Protein AF-A0A7Y0SDJ9-F1 (afdb_monomer)

Structure (mmCIF, N/CA/C/O backbone):
data_AF-A0A7Y0SDJ9-F1
#
_entry.id   AF-A0A7Y0SDJ9-F1
#
loop_
_atom_site.group_PDB
_atom_site.id
_atom_site.type_symbol
_atom_site.label_atom_id
_atom_site.label_alt_id
_atom_site.label_comp_id
_atom_site.label_asym_id
_atom_site.label_entity_id
_atom_site.label_seq_id
_atom_site.pdbx_PDB_ins_code
_atom_site.Cartn_x
_atom_site.Cartn_y
_atom_site.Cartn_z
_atom_site.occupancy
_atom_site.B_iso_or_equiv
_atom_site.auth_seq_id
_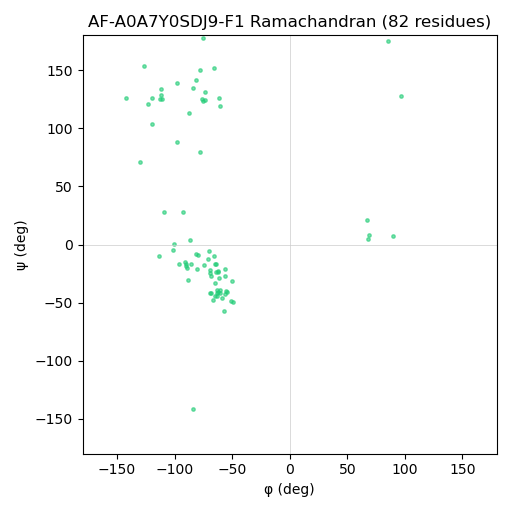atom_site.auth_comp_id
_atom_site.auth_asym_id
_atom_site.auth_atom_id
_atom_site.pdbx_PDB_model_num
ATOM 1 N N . MET A 1 1 ? -4.630 -1.161 14.345 1.00 86.88 1 MET A N 1
ATOM 2 C CA . MET A 1 1 ? -3.978 -1.125 13.019 1.00 86.88 1 MET A CA 1
ATOM 3 C C . MET A 1 1 ? -3.232 0.197 12.876 1.00 86.88 1 MET A C 1
ATOM 5 O O . MET A 1 1 ? -3.709 1.186 13.423 1.00 86.88 1 MET A O 1
ATOM 9 N N . ILE A 1 2 ? -2.068 0.209 12.223 1.00 93.75 2 ILE A N 1
ATOM 10 C CA . ILE A 1 2 ? -1.211 1.397 12.097 1.00 93.75 2 ILE A CA 1
ATOM 11 C C . ILE A 1 2 ? -1.218 1.861 10.640 1.00 93.75 2 ILE A C 1
ATOM 13 O O . ILE A 1 2 ? -0.916 1.070 9.748 1.00 93.75 2 ILE A O 1
ATOM 17 N N . GLY A 1 3 ? -1.563 3.128 10.422 1.00 95.50 3 GLY A N 1
ATOM 18 C CA . GLY A 1 3 ? -1.710 3.737 9.104 1.00 95.50 3 GLY A CA 1
ATOM 19 C C . GLY A 1 3 ? -3.161 3.764 8.615 1.00 95.50 3 GLY A C 1
ATOM 20 O O . GLY A 1 3 ? -3.839 2.740 8.553 1.00 95.50 3 GLY A O 1
ATOM 21 N N . ALA A 1 4 ? -3.623 4.946 8.216 1.00 96.56 4 ALA A N 1
ATOM 22 C CA . ALA A 1 4 ? -4.956 5.227 7.688 1.00 96.56 4 ALA A CA 1
ATOM 23 C C . ALA A 1 4 ? -4.929 5.549 6.181 1.00 96.56 4 ALA A C 1
ATOM 25 O O . ALA A 1 4 ? -5.778 6.282 5.676 1.00 96.56 4 ALA A O 1
ATOM 26 N N . GLY A 1 5 ? -3.946 5.010 5.451 1.00 95.88 5 GLY A N 1
ATOM 27 C CA . GLY A 1 5 ? -3.946 4.976 3.984 1.00 95.88 5 GLY A CA 1
ATOM 28 C C . GLY A 1 5 ? -4.900 3.915 3.418 1.00 95.88 5 GLY A C 1
ATOM 29 O O . GLY A 1 5 ? -5.501 3.142 4.165 1.00 95.88 5 GLY A O 1
ATOM 30 N N . ILE A 1 6 ? -5.005 3.836 2.088 1.00 95.44 6 ILE A N 1
ATOM 31 C CA . ILE A 1 6 ? -5.947 2.949 1.378 1.00 95.44 6 ILE A CA 1
ATOM 32 C C . ILE A 1 6 ? -5.806 1.475 1.783 1.00 95.44 6 ILE A C 1
ATOM 34 O O . ILE A 1 6 ? -6.807 0.792 1.985 1.00 95.44 6 ILE A O 1
ATOM 38 N N . ILE A 1 7 ? -4.573 0.998 1.977 1.00 95.75 7 ILE A N 1
ATOM 39 C CA . ILE A 1 7 ? -4.299 -0.374 2.420 1.00 95.75 7 ILE A CA 1
ATOM 40 C C . ILE A 1 7 ? -4.789 -0.592 3.850 1.00 95.75 7 ILE A C 1
ATOM 42 O O . ILE A 1 7 ? -5.504 -1.557 4.110 1.00 95.75 7 ILE A O 1
ATOM 46 N N . GLY A 1 8 ? -4.452 0.329 4.757 1.00 96.50 8 GLY A N 1
ATOM 47 C CA . GLY A 1 8 ? -4.887 0.261 6.144 1.00 96.50 8 GLY A CA 1
ATOM 48 C C . GLY A 1 8 ? -6.410 0.220 6.231 1.00 96.50 8 GLY A C 1
ATOM 49 O O . GLY A 1 8 ? -6.980 -0.762 6.692 1.00 96.50 8 GLY A O 1
ATOM 50 N N . LEU A 1 9 ? -7.093 1.216 5.668 1.00 97.00 9 LEU A N 1
ATOM 51 C CA . LEU A 1 9 ? -8.559 1.279 5.669 1.00 97.00 9 LEU A CA 1
ATOM 52 C C . LEU A 1 9 ? -9.214 0.016 5.088 1.00 97.00 9 LEU A C 1
ATOM 54 O O . LEU A 1 9 ? -10.171 -0.492 5.672 1.00 97.00 9 LEU A O 1
ATOM 58 N N . SER A 1 10 ? -8.669 -0.536 3.999 1.00 97.25 10 SER A N 1
ATOM 59 C CA . SER A 1 10 ? -9.179 -1.770 3.382 1.00 97.25 10 SER A CA 1
ATOM 60 C C . SER A 1 10 ? -9.070 -2.978 4.317 1.00 97.25 10 SER A C 1
ATOM 62 O O . SER A 1 10 ? -10.026 -3.742 4.466 1.00 97.25 10 SER A O 1
ATOM 64 N N . ILE A 1 11 ? -7.930 -3.134 4.998 1.00 97.75 11 ILE A N 1
ATOM 65 C CA . ILE A 1 11 ? -7.734 -4.186 6.006 1.00 97.75 11 ILE A CA 1
ATOM 66 C C . ILE A 1 11 ? -8.701 -3.982 7.178 1.00 97.75 11 ILE A C 1
ATOM 68 O O . ILE A 1 11 ? -9.299 -4.939 7.666 1.00 97.75 11 ILE A O 1
ATOM 72 N N . GLY A 1 12 ? -8.885 -2.737 7.618 1.00 97.75 12 GLY A N 1
ATOM 73 C CA . GLY A 1 12 ? -9.731 -2.411 8.766 1.00 97.75 12 GLY A CA 1
ATOM 74 C C . GLY A 1 12 ? -11.189 -2.730 8.501 1.00 97.75 12 GLY A C 1
ATOM 75 O O . GLY A 1 12 ? -11.833 -3.373 9.325 1.00 97.75 12 GLY A O 1
ATOM 76 N N . LEU A 1 13 ? -11.669 -2.371 7.312 1.00 97.94 13 LEU A N 1
ATOM 77 C CA . LEU A 1 13 ? -12.994 -2.741 6.837 1.00 97.94 13 LEU A CA 1
ATOM 78 C C . LEU A 1 13 ? -13.165 -4.263 6.801 1.00 97.94 13 LEU A C 1
ATOM 80 O O . LEU A 1 13 ? -14.167 -4.779 7.293 1.00 97.94 13 LEU A O 1
ATOM 84 N N . LYS A 1 14 ? -12.182 -4.995 6.261 1.00 98.38 14 LYS A N 1
ATOM 85 C CA . LYS A 1 14 ? -12.258 -6.458 6.177 1.00 98.38 14 LYS A CA 1
ATOM 86 C C . LYS A 1 14 ? -12.333 -7.115 7.558 1.00 98.38 14 LYS A C 1
ATOM 88 O O . LYS A 1 14 ? -13.112 -8.047 7.740 1.00 98.38 14 LYS A O 1
ATOM 93 N N . LEU A 1 15 ? -11.568 -6.613 8.523 1.00 98.19 15 LEU A N 1
ATOM 94 C CA . LEU A 1 15 ? -11.602 -7.082 9.909 1.00 98.19 15 LEU A CA 1
ATOM 95 C C . LEU A 1 15 ? -12.928 -6.728 10.600 1.00 98.19 15 LEU A C 1
ATOM 97 O O . LEU A 1 15 ? -13.508 -7.578 11.272 1.00 98.19 15 LEU A O 1
ATOM 101 N N . GLN A 1 16 ? -13.464 -5.523 10.387 1.00 97.88 16 GLN A N 1
ATOM 102 C CA . GLN A 1 16 ? -14.790 -5.161 10.904 1.00 97.88 16 GLN A CA 1
ATOM 103 C C . GLN A 1 16 ? -15.892 -6.066 10.344 1.00 97.88 16 GLN A C 1
ATOM 105 O O . GLN A 1 16 ? -16.751 -6.521 11.095 1.00 97.88 16 GLN A O 1
ATOM 110 N N . GLN A 1 17 ? -15.844 -6.395 9.050 1.00 98.38 17 GLN A N 1
ATOM 111 C CA . GLN A 1 17 ? -16.780 -7.339 8.424 1.00 98.38 17 GLN A CA 1
ATOM 112 C C . GLN A 1 17 ? -16.691 -8.757 9.008 1.00 98.38 17 GLN A C 1
ATOM 114 O O . GLN A 1 17 ? -17.654 -9.513 8.926 1.00 98.38 17 GLN A O 1
ATOM 119 N N . GLN A 1 18 ? -15.552 -9.123 9.596 1.00 98.44 18 GLN A N 1
ATOM 120 C CA . GLN A 1 18 ? -15.362 -10.392 10.302 1.00 98.44 18 GLN A CA 1
ATOM 121 C C . GLN A 1 18 ? -15.791 -10.329 11.779 1.00 98.44 18 GLN A C 1
ATOM 123 O O . GLN A 1 18 ? -15.633 -11.310 12.499 1.00 98.44 18 GLN A O 1
ATOM 128 N N . GLY A 1 19 ? -16.344 -9.200 12.235 1.00 98.56 19 GLY A N 1
ATOM 129 C CA . GLY A 1 19 ? -16.841 -9.019 13.601 1.00 98.56 19 GLY A CA 1
ATOM 130 C C . GLY A 1 19 ? -15.800 -8.502 14.594 1.00 98.56 19 GLY A C 1
ATOM 131 O O . GLY A 1 19 ? -16.085 -8.429 15.787 1.00 98.56 19 GLY A O 1
ATOM 132 N N . TYR A 1 20 ? -14.604 -8.121 14.137 1.00 98.44 20 TYR A N 1
ATOM 133 C CA . TYR A 1 20 ? -13.589 -7.550 15.018 1.00 98.44 20 TYR A CA 1
ATOM 134 C C . TYR A 1 20 ? -13.837 -6.063 15.273 1.00 98.44 20 TYR A C 1
ATOM 136 O O . TYR A 1 20 ? -14.151 -5.292 14.364 1.00 98.44 20 TYR A O 1
ATOM 144 N N . GLN A 1 21 ? -13.598 -5.628 16.510 1.00 98.19 21 GLN A N 1
ATOM 145 C CA . GLN A 1 21 ? -13.472 -4.208 16.811 1.00 98.19 21 GLN A CA 1
ATOM 146 C C . GLN A 1 21 ? -12.107 -3.715 16.320 1.00 98.19 21 GLN A C 1
ATOM 148 O O . GLN A 1 21 ? -11.064 -4.242 16.706 1.00 98.19 21 GLN A O 1
ATOM 153 N N . VAL A 1 22 ? -12.107 -2.699 15.459 1.00 97.94 22 VAL A N 1
ATOM 154 C CA . VAL A 1 22 ? -10.888 -2.177 14.834 1.00 97.94 22 VAL A CA 1
ATOM 155 C C . VAL A 1 22 ? -10.697 -0.717 15.211 1.00 97.94 22 VAL A C 1
ATOM 157 O O . VAL A 1 22 ? -11.559 0.114 14.942 1.00 97.94 22 VAL A O 1
ATOM 160 N N . THR A 1 23 ? -9.519 -0.407 15.749 1.00 97.56 23 THR A N 1
ATOM 161 C CA . THR A 1 23 ? -9.033 0.965 15.939 1.00 97.56 23 THR A CA 1
ATOM 162 C C . THR A 1 23 ? -7.851 1.214 15.007 1.00 97.56 23 THR A C 1
ATOM 164 O O . THR A 1 23 ? -6.935 0.384 14.903 1.00 97.56 23 THR A O 1
ATOM 167 N N . ILE A 1 24 ? -7.870 2.354 14.319 1.00 96.81 24 ILE A N 1
ATOM 168 C CA . ILE A 1 24 ? -6.825 2.777 13.383 1.00 96.81 2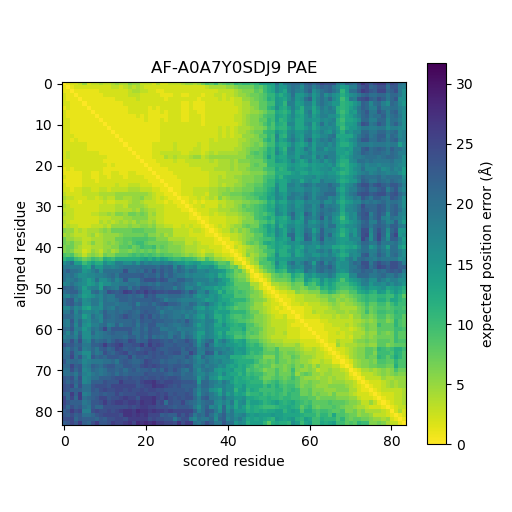4 ILE A CA 1
ATOM 169 C C . ILE A 1 24 ? -6.110 3.988 13.973 1.00 96.81 24 ILE A C 1
ATOM 171 O O . ILE A 1 24 ? -6.755 4.962 14.352 1.00 96.81 24 ILE A O 1
ATOM 175 N N . PHE A 1 25 ? -4.783 3.918 14.031 1.00 97.25 25 PHE A N 1
ATOM 176 C CA . PHE A 1 25 ? -3.929 5.019 14.460 1.00 97.25 25 PHE A CA 1
ATOM 177 C C . PHE A 1 25 ? -3.115 5.513 13.269 1.00 97.25 25 PHE A C 1
ATOM 179 O O . PHE A 1 25 ? -2.418 4.725 12.628 1.00 97.25 25 PHE A O 1
ATOM 186 N N . ASP A 1 26 ? -3.193 6.810 12.983 1.00 96.50 26 ASP A N 1
ATOM 187 C CA . ASP A 1 26 ? -2.371 7.465 11.968 1.00 96.50 26 ASP A CA 1
ATOM 188 C C . ASP A 1 26 ? -1.975 8.868 12.451 1.00 96.50 26 ASP A C 1
ATOM 190 O O . ASP A 1 26 ? -2.863 9.640 12.820 1.00 96.50 26 ASP A O 1
ATOM 194 N N . PRO A 1 27 ? -0.674 9.211 12.471 1.00 95.56 27 PRO A N 1
ATOM 195 C CA . PRO A 1 27 ? -0.207 10.510 12.958 1.00 95.56 27 PRO A CA 1
ATOM 196 C C . PRO A 1 27 ? -0.593 11.680 12.042 1.00 95.56 27 PRO A C 1
ATOM 198 O O . PRO A 1 27 ? -0.682 12.812 12.507 1.00 95.56 27 PRO A O 1
ATOM 201 N N . ASN A 1 28 ? -0.826 11.422 10.754 1.00 94.12 28 ASN A N 1
ATOM 202 C CA . ASN A 1 28 ? -1.131 12.438 9.748 1.00 94.12 28 ASN A CA 1
ATOM 203 C C . ASN A 1 28 ? -2.632 12.504 9.422 1.00 94.12 28 ASN A C 1
ATOM 205 O O . ASN A 1 28 ? -3.062 13.374 8.666 1.00 94.12 28 ASN A O 1
ATOM 209 N N . GLY A 1 29 ? -3.440 11.603 9.981 1.00 92.81 29 GLY A N 1
ATOM 210 C CA . GLY A 1 29 ? -4.875 11.508 9.730 1.00 92.81 29 GLY A CA 1
ATOM 211 C C . GLY A 1 29 ? -5.236 10.687 8.488 1.00 92.81 29 GLY A C 1
ATOM 212 O O . GLY A 1 29 ? -4.387 10.216 7.731 1.00 92.81 29 GLY A O 1
ATOM 213 N N . VAL A 1 30 ? -6.541 10.491 8.287 1.00 94.75 30 VAL A N 1
ATOM 214 C CA . VAL A 1 30 ? -7.079 9.571 7.275 1.00 94.75 30 VAL A CA 1
ATOM 215 C C . VAL A 1 30 ? -6.667 9.983 5.864 1.00 94.75 30 VAL A C 1
ATOM 217 O O . VAL A 1 30 ? -6.902 11.109 5.435 1.00 94.75 30 VAL A O 1
ATOM 220 N N . GLY A 1 31 ? -6.060 9.049 5.132 1.00 92.25 31 GLY A N 1
ATOM 221 C CA . GLY A 1 31 ? -5.706 9.211 3.726 1.00 92.25 31 GLY A CA 1
ATOM 222 C C . GLY A 1 31 ? -4.608 10.234 3.439 1.00 92.25 31 GLY A C 1
ATOM 223 O O . GLY A 1 31 ? -4.330 10.452 2.268 1.00 92.25 31 GLY A O 1
ATOM 224 N N . ASN A 1 32 ? -3.967 10.839 4.446 1.00 93.62 32 ASN A N 1
ATOM 225 C CA . ASN A 1 32 ? -3.052 11.969 4.240 1.00 93.62 32 ASN A CA 1
ATOM 226 C C . ASN A 1 32 ? -1.619 11.595 3.802 1.00 93.62 32 ASN A C 1
ATOM 228 O O . ASN A 1 32 ? -0.852 12.490 3.457 1.00 93.62 32 ASN A O 1
ATOM 232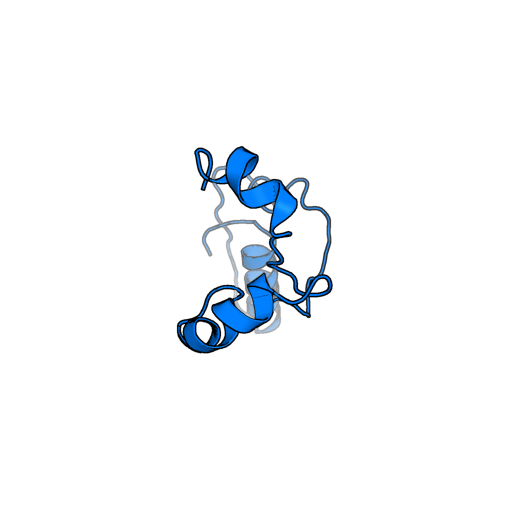 N N . GLY A 1 33 ? -1.257 10.307 3.801 1.00 90.62 33 GLY A N 1
ATOM 233 C CA . GLY A 1 33 ? 0.037 9.807 3.306 1.00 90.62 33 GLY A CA 1
ATOM 234 C C . GLY A 1 33 ? 0.066 9.589 1.787 1.00 90.62 33 GLY A C 1
ATOM 235 O O . GLY A 1 33 ? -0.567 10.323 1.037 1.00 90.62 33 GLY A O 1
ATOM 236 N N . CYS A 1 34 ? 0.732 8.525 1.315 1.00 89.75 34 CYS A N 1
ATOM 237 C CA . CYS A 1 34 ? 0.827 8.175 -0.118 1.00 89.75 34 CYS A CA 1
ATOM 238 C C . CYS A 1 34 ? -0.530 8.010 -0.824 1.00 89.75 34 CYS A C 1
ATOM 240 O O . CYS A 1 34 ? -0.615 8.062 -2.046 1.00 89.75 34 CYS A O 1
ATOM 242 N N . SER A 1 35 ? -1.599 7.772 -0.064 1.00 92.06 35 SER A N 1
ATOM 243 C CA . SER A 1 35 ? -2.954 7.689 -0.608 1.00 92.06 35 SER A CA 1
ATOM 244 C C . SER A 1 35 ? -3.531 9.058 -0.986 1.00 92.06 35 SER A C 1
ATOM 246 O O . SER A 1 35 ? -4.472 9.104 -1.777 1.00 92.06 35 SER A O 1
ATOM 248 N N . LYS A 1 36 ? -2.976 10.169 -0.490 1.00 92.00 36 LYS A N 1
ATOM 249 C CA . LYS A 1 36 ? -3.399 11.525 -0.848 1.00 92.00 36 LYS A CA 1
ATOM 250 C C . LYS A 1 36 ? -2.880 11.887 -2.234 1.00 92.00 36 LYS A C 1
ATOM 252 O O . LYS A 1 36 ? -1.680 11.836 -2.473 1.00 92.00 36 LYS A O 1
ATOM 257 N N . GLY A 1 37 ? -3.775 12.287 -3.135 1.00 86.44 37 GLY A N 1
ATOM 258 C CA . GLY A 1 37 ? -3.384 12.761 -4.469 1.00 86.44 37 GLY A CA 1
ATOM 259 C C . GLY A 1 37 ? -2.776 11.685 -5.373 1.00 86.44 37 GLY A C 1
ATOM 260 O O . GLY A 1 37 ? -2.067 12.015 -6.318 1.00 86.44 37 GLY A O 1
ATOM 261 N N . ASN A 1 38 ? -3.034 10.403 -5.095 1.00 88.94 38 ASN A N 1
ATOM 262 C CA . ASN A 1 38 ? -2.675 9.331 -6.018 1.00 88.94 38 ASN A CA 1
ATOM 263 C C . ASN A 1 38 ? -3.495 9.450 -7.323 1.00 88.94 38 ASN A C 1
ATOM 265 O O . ASN A 1 38 ? -4.624 9.937 -7.304 1.00 88.94 38 ASN A O 1
ATOM 269 N N . ALA A 1 39 ? -2.947 8.981 -8.447 1.00 88.88 39 ALA A N 1
ATOM 270 C CA . ALA A 1 39 ? -3.585 9.093 -9.764 1.00 88.88 39 ALA A CA 1
ATOM 271 C C . ALA A 1 39 ? -4.834 8.203 -9.946 1.00 88.88 39 ALA A C 1
ATOM 273 O O . ALA A 1 39 ? -5.469 8.249 -10.995 1.00 88.88 39 ALA A O 1
ATOM 274 N N . GLY A 1 40 ? -5.160 7.347 -8.971 1.00 86.75 40 GLY A N 1
ATOM 275 C CA . GLY A 1 40 ? -6.262 6.387 -9.066 1.00 86.75 40 GLY A CA 1
ATOM 276 C C . GLY A 1 40 ? -6.026 5.259 -10.074 1.00 86.75 40 GLY A C 1
ATOM 277 O O . GLY A 1 40 ? -6.940 4.489 -10.351 1.00 86.75 40 GLY A O 1
ATOM 278 N N . HIS A 1 41 ? -4.819 5.153 -10.637 1.00 87.50 41 HIS A N 1
ATOM 279 C CA . H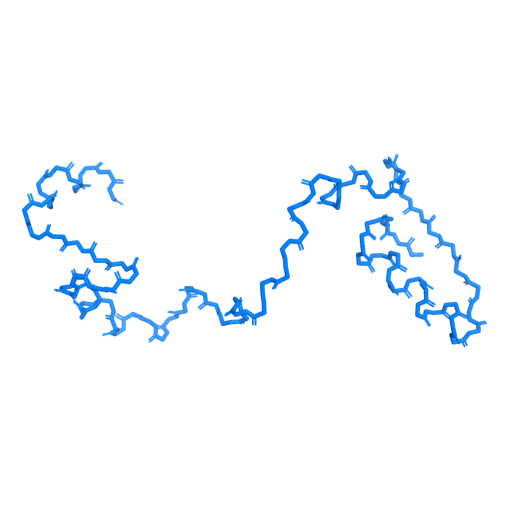IS A 1 41 ? -4.496 4.144 -11.636 1.00 87.50 41 HIS A CA 1
ATOM 280 C C . HIS A 1 41 ? -4.366 2.758 -10.993 1.00 8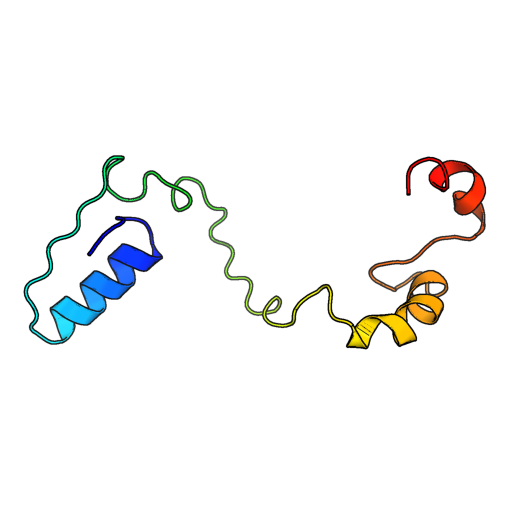7.50 41 HIS A C 1
ATOM 282 O O . HIS A 1 41 ? -3.561 2.555 -10.082 1.00 87.50 41 HIS A O 1
ATOM 288 N N . ILE A 1 42 ? -5.140 1.794 -11.492 1.00 84.38 42 ILE A N 1
ATOM 289 C CA . ILE A 1 42 ? -5.065 0.389 -11.083 1.00 84.38 42 ILE A CA 1
ATOM 290 C C . ILE A 1 42 ? -4.212 -0.354 -12.115 1.00 84.38 42 ILE A C 1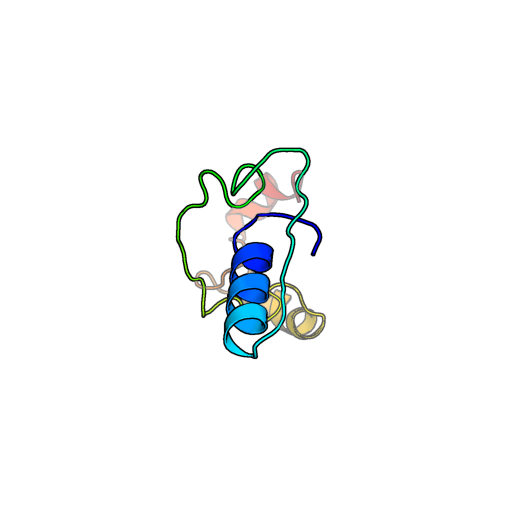
ATOM 292 O O . ILE A 1 42 ? -4.722 -0.891 -13.096 1.00 84.38 42 ILE A O 1
ATOM 296 N N . ALA A 1 43 ? -2.899 -0.369 -11.895 1.00 80.31 43 ALA A N 1
ATOM 297 C CA . ALA A 1 43 ? -1.939 -0.991 -12.802 1.00 80.31 43 ALA A CA 1
ATOM 298 C C . ALA A 1 43 ? -1.909 -2.522 -12.640 1.00 80.31 43 ALA A C 1
ATOM 300 O O . ALA A 1 43 ? -1.032 -3.084 -11.982 1.00 80.31 43 ALA A O 1
ATOM 301 N N . THR A 1 44 ? -2.881 -3.212 -13.240 1.00 74.44 44 THR A N 1
ATOM 302 C CA . THR A 1 44 ? -2.969 -4.688 -13.197 1.00 74.44 44 THR A CA 1
ATOM 303 C C . THR A 1 44 ? -1.890 -5.403 -14.021 1.00 74.44 44 THR A C 1
ATOM 305 O O . THR A 1 44 ? -1.686 -6.599 -13.852 1.00 74.44 44 THR A O 1
ATOM 308 N N . GLU A 1 45 ? -1.164 -4.687 -14.880 1.00 67.44 45 GLU A N 1
ATOM 309 C CA . GLU A 1 45 ? -0.121 -5.234 -15.761 1.00 67.44 45 GLU A CA 1
ATOM 310 C C . GLU A 1 45 ? 1.303 -5.223 -15.170 1.00 67.44 45 GLU A C 1
ATOM 312 O O . GLU A 1 45 ? 2.181 -5.924 -15.669 1.00 67.44 45 GLU A O 1
ATOM 317 N N . GLN A 1 46 ? 1.556 -4.478 -14.089 1.00 59.41 46 GLN A N 1
ATOM 318 C CA . GLN A 1 46 ? 2.905 -4.285 -13.523 1.00 59.41 46 GLN A CA 1
ATOM 319 C C . GLN A 1 46 ? 3.267 -5.300 -12.420 1.00 59.41 46 GLN A C 1
ATOM 321 O O . GLN A 1 46 ? 4.048 -5.001 -11.519 1.00 59.41 46 GLN A O 1
ATOM 326 N N . ILE A 1 47 ? 2.687 -6.504 -12.460 1.00 57.91 47 ILE A N 1
ATOM 327 C CA . ILE A 1 47 ? 2.880 -7.537 -11.420 1.00 57.91 47 ILE A CA 1
ATOM 328 C C . ILE A 1 47 ? 4.201 -8.301 -11.614 1.00 57.91 47 ILE A C 1
ATOM 330 O O . ILE A 1 47 ? 4.740 -8.882 -10.673 1.00 57.91 47 ILE A O 1
ATOM 334 N N . PHE A 1 48 ? 4.754 -8.290 -12.828 1.00 60.50 48 PHE A N 1
ATOM 335 C CA . PHE A 1 48 ? 6.074 -8.853 -13.081 1.00 60.50 48 PHE A CA 1
ATOM 336 C C . PHE A 1 48 ? 7.150 -7.819 -12.752 1.00 60.50 48 PHE A C 1
ATOM 338 O O . PHE A 1 48 ? 7.017 -6.661 -13.160 1.00 60.50 48 PHE A O 1
ATOM 345 N N . PRO A 1 49 ? 8.227 -8.201 -12.041 1.00 57.97 49 PRO A N 1
ATOM 346 C CA . PRO A 1 49 ? 9.299 -7.265 -11.770 1.00 57.97 49 PRO A CA 1
ATOM 347 C C . PRO A 1 49 ? 9.886 -6.808 -13.107 1.00 57.97 49 PRO A C 1
ATOM 349 O O . PRO A 1 49 ? 10.383 -7.613 -13.894 1.00 57.97 49 PRO A O 1
ATOM 352 N N . LEU A 1 50 ? 9.816 -5.501 -13.365 1.00 62.41 50 LEU A N 1
ATOM 353 C CA . LEU A 1 50 ? 10.340 -4.900 -14.595 1.00 62.41 50 LEU A CA 1
ATOM 354 C C . LEU A 1 50 ? 11.860 -5.087 -14.721 1.00 62.41 50 LEU A C 1
ATOM 356 O O . LEU A 1 50 ? 12.392 -5.079 -15.823 1.00 62.41 50 LEU A O 1
ATOM 360 N N . ALA A 1 51 ? 12.549 -5.295 -13.596 1.00 67.69 51 ALA A N 1
ATOM 361 C CA . ALA A 1 51 ? 13.957 -5.648 -13.529 1.00 67.69 51 ALA A CA 1
ATOM 362 C C . ALA A 1 51 ? 14.106 -7.003 -12.820 1.00 67.69 51 ALA A C 1
ATOM 364 O O . ALA A 1 51 ? 13.999 -7.100 -11.599 1.00 67.69 51 ALA A O 1
ATOM 365 N N . THR A 1 52 ? 14.352 -8.061 -13.593 1.00 76.75 52 THR A N 1
ATOM 366 C CA . THR A 1 52 ? 14.711 -9.391 -13.084 1.00 76.75 52 THR A CA 1
ATOM 367 C C . THR A 1 52 ? 16.003 -9.870 -13.736 1.00 76.75 52 THR A C 1
ATOM 369 O O . THR A 1 52 ? 16.270 -9.520 -14.887 1.00 76.75 52 THR A O 1
ATOM 372 N N . PRO A 1 53 ? 16.782 -10.745 -13.073 1.00 76.94 53 PRO A N 1
ATOM 373 C CA . PRO A 1 53 ? 17.939 -11.387 -13.699 1.00 76.94 53 PRO A CA 1
ATOM 374 C C . PRO A 1 53 ? 17.589 -12.154 -14.985 1.00 76.94 53 PRO A C 1
ATOM 376 O O . PRO A 1 53 ? 18.418 -12.264 -15.883 1.00 76.94 53 PRO A O 1
ATOM 379 N N . ALA A 1 54 ? 16.346 -12.632 -15.112 1.00 78.81 54 ALA A N 1
ATOM 380 C CA . ALA A 1 54 ? 15.844 -13.317 -16.303 1.00 78.81 54 ALA A CA 1
ATOM 381 C C . ALA A 1 54 ? 15.788 -12.422 -17.561 1.00 78.81 54 ALA A C 1
ATOM 383 O O . ALA A 1 54 ? 15.708 -12.944 -18.675 1.00 78.81 54 ALA A O 1
ATOM 384 N N . LEU A 1 55 ? 15.858 -11.095 -17.401 1.00 77.31 55 LEU A N 1
ATOM 385 C CA . LEU A 1 55 ? 15.936 -10.134 -18.506 1.00 77.31 55 LEU A CA 1
ATOM 386 C C . LEU A 1 55 ? 17.371 -9.900 -19.003 1.00 77.31 55 LEU A C 1
ATOM 388 O O . LEU A 1 55 ? 17.538 -9.432 -20.127 1.00 77.31 55 LEU A O 1
ATOM 392 N N . LEU A 1 56 ? 18.409 -10.266 -18.235 1.00 83.81 56 LEU A N 1
ATOM 393 C CA . LEU A 1 56 ? 19.811 -10.066 -18.638 1.00 83.81 56 LEU A CA 1
ATOM 394 C C . LEU A 1 56 ? 20.159 -10.714 -19.992 1.00 83.81 56 LEU A C 1
ATOM 396 O O . LEU A 1 56 ? 20.791 -10.048 -20.811 1.00 83.81 56 LEU A O 1
ATOM 400 N N . PRO A 1 57 ? 19.719 -11.951 -20.302 1.00 85.94 57 PRO A N 1
ATOM 401 C CA . PRO A 1 57 ? 19.967 -12.551 -21.614 1.00 85.94 57 PRO A CA 1
ATOM 402 C C . PRO A 1 57 ? 19.187 -11.871 -22.749 1.00 85.94 57 PRO A C 1
ATOM 404 O O . PRO A 1 57 ? 19.554 -12.002 -23.914 1.00 85.94 57 PRO A O 1
ATOM 407 N N . GLN A 1 58 ? 18.096 -11.167 -22.427 1.00 80.44 58 GLN A N 1
ATOM 408 C CA . GLN A 1 58 ? 17.227 -10.502 -23.401 1.00 80.44 58 GLN A CA 1
ATOM 409 C C . GLN A 1 58 ? 17.680 -9.064 -23.694 1.00 80.44 58 GLN A C 1
ATOM 411 O O . GLN A 1 58 ? 17.376 -8.549 -24.769 1.00 80.44 58 GLN A O 1
ATOM 416 N N . LEU A 1 59 ? 18.468 -8.449 -22.801 1.00 83.44 59 LEU A N 1
ATOM 417 C CA . LEU A 1 59 ? 18.985 -7.083 -22.938 1.00 83.44 59 LEU A CA 1
ATOM 418 C C . LEU A 1 59 ? 19.682 -6.803 -24.279 1.00 83.44 59 LEU A C 1
ATOM 420 O O . LEU A 1 59 ? 19.324 -5.810 -24.908 1.00 83.44 59 LEU A O 1
ATOM 424 N N . PRO A 1 60 ? 20.613 -7.640 -24.786 1.00 83.19 60 PRO A N 1
ATOM 425 C CA . PRO A 1 60 ? 21.270 -7.355 -26.063 1.00 83.19 60 PRO A CA 1
ATOM 426 C C . PRO A 1 60 ? 20.278 -7.277 -27.227 1.00 83.19 60 PRO A C 1
ATOM 428 O O . PRO A 1 60 ? 20.388 -6.409 -28.087 1.00 83.19 60 PRO A O 1
ATOM 431 N N . LYS A 1 61 ? 19.267 -8.155 -27.233 1.00 82.75 61 LYS A N 1
ATOM 432 C CA . LYS A 1 61 ? 18.204 -8.150 -28.244 1.00 82.75 61 LYS A CA 1
ATOM 433 C C . LYS A 1 61 ? 17.302 -6.925 -28.093 1.00 82.75 61 LYS A C 1
ATOM 435 O O . LYS A 1 61 ? 16.940 -6.311 -29.088 1.00 82.75 61 LYS A O 1
ATOM 440 N N . MET A 1 62 ? 16.967 -6.569 -26.856 1.00 81.06 62 MET A N 1
ATOM 441 C CA . MET A 1 62 ? 16.140 -5.411 -26.522 1.00 81.06 62 MET A CA 1
ATOM 442 C C . MET A 1 62 ? 16.797 -4.088 -26.928 1.00 81.06 62 MET A C 1
ATOM 444 O O . MET A 1 62 ? 16.108 -3.223 -27.454 1.00 81.06 62 MET A O 1
ATOM 448 N N . LEU A 1 63 ? 18.113 -3.952 -26.755 1.00 81.44 63 LEU A N 1
ATOM 449 C CA . LEU A 1 63 ? 18.856 -2.749 -27.141 1.00 81.44 63 LEU A CA 1
ATOM 450 C C . LEU A 1 63 ? 18.847 -2.509 -28.655 1.00 81.44 63 LEU A C 1
ATOM 452 O O . LEU A 1 63 ? 18.831 -1.359 -29.086 1.00 81.44 63 LEU A O 1
ATOM 456 N N . LEU A 1 64 ? 18.832 -3.583 -29.448 1.00 80.44 64 LEU A N 1
ATOM 457 C CA . LEU A 1 64 ? 18.877 -3.535 -30.913 1.00 80.44 64 LEU A CA 1
ATOM 458 C C . LEU A 1 64 ? 17.495 -3.469 -31.571 1.00 80.44 64 LEU A C 1
ATOM 460 O O . LEU A 1 64 ? 17.401 -3.134 -32.752 1.00 80.44 64 LEU A O 1
ATOM 464 N N . ASP A 1 65 ? 16.433 -3.805 -30.838 1.00 80.38 65 ASP A N 1
ATOM 465 C CA . ASP A 1 65 ? 15.062 -3.750 -31.334 1.00 80.38 65 ASP A CA 1
ATOM 466 C C . ASP A 1 65 ? 14.471 -2.346 -31.103 1.00 80.38 65 ASP A C 1
ATOM 468 O O . ASP A 1 65 ? 14.220 -1.976 -29.958 1.00 80.38 65 ASP A O 1
ATOM 472 N N . PRO A 1 66 ? 14.177 -1.554 -32.150 1.00 73.38 66 PRO A N 1
ATOM 473 C CA . PRO A 1 66 ? 13.620 -0.208 -31.999 1.00 73.38 66 PRO A CA 1
ATOM 474 C C . PRO A 1 66 ? 12.205 -0.176 -31.393 1.00 73.38 66 PRO A C 1
ATOM 476 O O . PRO A 1 66 ? 11.711 0.905 -31.076 1.00 73.38 66 PRO A O 1
ATOM 479 N N . LYS A 1 67 ? 11.534 -1.327 -31.244 1.00 76.81 67 LYS A N 1
ATOM 480 C CA . LYS A 1 67 ? 10.218 -1.453 -30.591 1.00 76.81 67 LYS A CA 1
ATOM 481 C C . LYS A 1 67 ? 10.303 -1.968 -29.152 1.00 76.81 67 LYS A C 1
ATOM 483 O O . LYS A 1 67 ? 9.269 -2.149 -28.511 1.00 76.81 67 LYS A O 1
ATOM 488 N N . SER A 1 68 ? 11.506 -2.226 -28.647 1.00 77.56 68 SER A N 1
ATOM 489 C CA . SER A 1 68 ? 11.716 -2.686 -27.276 1.00 77.56 68 SER A CA 1
ATOM 490 C C . SER A 1 68 ? 11.608 -1.534 -26.264 1.00 77.56 68 SER A C 1
ATOM 492 O O . SER A 1 68 ? 11.959 -0.395 -26.583 1.00 77.56 68 SER A O 1
ATOM 494 N N . PRO A 1 69 ? 11.178 -1.822 -25.017 1.00 69.00 69 PRO A N 1
ATOM 495 C CA . PRO A 1 69 ? 11.080 -0.826 -23.947 1.00 69.00 69 PRO A CA 1
ATOM 496 C C . PRO A 1 69 ? 12.437 -0.239 -23.524 1.00 69.00 69 PRO A C 1
ATOM 498 O O . PRO A 1 69 ? 12.470 0.808 -22.886 1.00 69.00 69 PRO A O 1
ATOM 501 N N . VAL A 1 70 ? 13.550 -0.891 -23.880 1.00 73.62 70 VAL A N 1
ATOM 502 C CA . VAL A 1 70 ? 14.921 -0.400 -23.669 1.00 73.62 70 VAL A CA 1
ATOM 503 C C . VAL A 1 70 ? 15.671 -0.529 -24.991 1.00 73.62 70 VAL A C 1
ATOM 505 O O . VAL A 1 70 ? 16.488 -1.428 -25.162 1.00 73.62 70 VAL A O 1
ATOM 508 N N . SER A 1 71 ? 15.320 0.316 -25.959 1.00 76.69 71 SER A N 1
ATOM 509 C CA . SER A 1 71 ? 15.999 0.385 -27.255 1.00 76.69 71 SER A CA 1
ATOM 510 C C . SER A 1 71 ? 17.017 1.523 -27.265 1.00 76.69 71 SER A C 1
ATOM 512 O O . SER A 1 71 ? 16.754 2.607 -26.740 1.00 76.69 71 SER A O 1
ATOM 514 N N . ILE A 1 72 ? 18.188 1.285 -27.854 1.00 75.25 72 ILE A N 1
ATOM 515 C CA . ILE A 1 72 ? 19.186 2.328 -28.100 1.00 75.25 72 ILE A CA 1
ATOM 516 C C . ILE A 1 72 ? 19.479 2.334 -29.591 1.00 75.25 72 ILE A C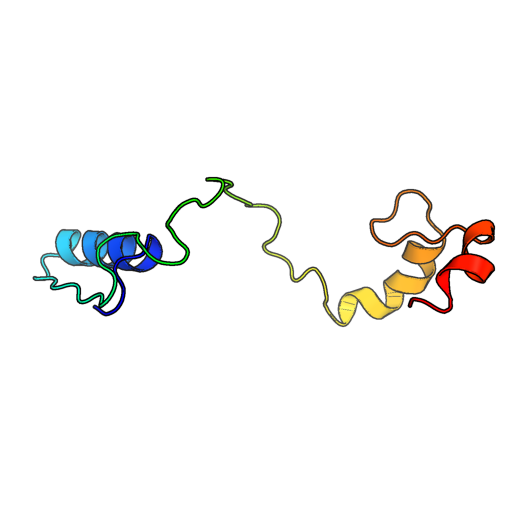 1
ATOM 518 O O . ILE A 1 72 ? 19.937 1.346 -30.165 1.00 75.25 72 ILE A O 1
ATOM 522 N N . ARG A 1 73 ? 19.244 3.474 -30.239 1.00 74.88 73 ARG A N 1
ATOM 523 C CA . ARG A 1 73 ? 19.678 3.649 -31.623 1.00 74.88 73 ARG A CA 1
ATOM 524 C C . ARG A 1 73 ? 21.188 3.823 -31.621 1.00 74.88 73 ARG A C 1
ATOM 526 O O . ARG A 1 73 ? 21.715 4.672 -30.910 1.00 74.88 73 ARG A O 1
ATOM 533 N N . TRP A 1 74 ? 21.880 3.078 -32.476 1.00 76.69 74 TRP A N 1
ATOM 534 C CA . TRP A 1 74 ? 23.336 3.170 -32.640 1.00 76.69 74 TRP A CA 1
ATOM 535 C C . TRP A 1 74 ? 23.848 4.602 -32.852 1.00 76.69 74 TRP A C 1
ATOM 537 O O . TRP A 1 74 ? 24.943 4.940 -32.421 1.00 76.69 74 TRP A O 1
ATOM 547 N N . GLN A 1 75 ? 23.032 5.445 -33.485 1.00 81.38 75 GLN A N 1
ATOM 548 C CA . GLN A 1 75 ? 23.316 6.856 -33.755 1.00 81.38 75 GLN A CA 1
ATOM 549 C C . GLN A 1 75 ? 23.346 7.722 -32.487 1.00 81.38 75 GLN A C 1
ATOM 551 O O . GLN A 1 75 ? 24.038 8.736 -32.465 1.00 81.38 75 GLN A O 1
ATOM 556 N N . ASP A 1 76 ? 22.621 7.322 -31.440 1.00 79.44 76 ASP A N 1
ATOM 557 C CA . ASP A 1 76 ? 22.491 8.085 -30.197 1.00 79.44 76 ASP A CA 1
ATOM 558 C C . ASP A 1 76 ? 23.576 7.719 -29.172 1.00 79.44 76 ASP A C 1
ATOM 560 O O . ASP A 1 76 ? 23.867 8.525 -28.289 1.00 79.44 76 ASP A O 1
ATOM 564 N N . ILE A 1 77 ? 24.238 6.561 -29.332 1.00 81.50 77 ILE A N 1
ATOM 565 C CA . ILE A 1 77 ? 25.276 6.055 -28.413 1.00 81.50 77 ILE A CA 1
ATOM 566 C C . ILE A 1 77 ? 26.344 7.106 -28.070 1.00 81.50 77 ILE A C 1
ATOM 568 O O . ILE A 1 77 ? 26.598 7.293 -26.880 1.00 81.50 77 ILE A O 1
ATOM 572 N N . PRO A 1 78 ? 26.958 7.829 -29.031 1.00 83.62 78 PRO A N 1
ATOM 573 C CA . PRO A 1 78 ? 28.010 8.796 -28.709 1.00 83.62 78 PRO A CA 1
ATOM 574 C C . PRO A 1 78 ? 27.526 9.937 -27.805 1.00 83.62 78 PRO A C 1
ATOM 576 O O . PRO A 1 78 ? 28.308 10.476 -27.028 1.00 83.62 78 PRO A O 1
ATOM 579 N N . ASN A 1 79 ? 26.241 10.291 -27.892 1.00 80.06 79 ASN A N 1
ATOM 580 C CA . ASN A 1 79 ? 25.649 11.395 -27.141 1.00 80.06 79 ASN A CA 1
ATOM 581 C C . ASN A 1 79 ? 25.136 10.954 -25.762 1.00 80.06 79 ASN A C 1
ATOM 583 O O . ASN A 1 79 ? 25.150 11.750 -24.824 1.00 80.06 79 ASN A O 1
ATOM 587 N N . THR A 1 80 ? 24.690 9.701 -25.619 1.00 79.50 80 THR A N 1
ATOM 588 C CA . THR A 1 80 ? 24.109 9.191 -24.365 1.00 79.50 80 THR A CA 1
ATOM 589 C C . THR A 1 80 ? 25.094 8.440 -23.473 1.00 79.50 80 THR A C 1
ATOM 591 O O . THR A 1 80 ? 24.813 8.293 -22.288 1.00 79.50 80 THR A O 1
ATOM 594 N N . ILE A 1 81 ? 26.255 8.002 -23.975 1.00 80.81 81 ILE A N 1
ATOM 595 C CA . ILE A 1 81 ? 27.185 7.159 -23.197 1.00 80.81 81 ILE A CA 1
ATOM 596 C C . ILE A 1 81 ? 27.782 7.839 -21.955 1.00 80.81 81 ILE A C 1
ATOM 598 O O . ILE A 1 81 ? 28.180 7.153 -21.026 1.00 80.81 81 ILE A O 1
ATOM 602 N N . GLY A 1 82 ? 27.840 9.174 -21.916 1.00 79.44 82 GLY A N 1
ATOM 603 C CA . GLY A 1 82 ? 28.286 9.919 -20.729 1.00 79.44 82 GLY A CA 1
ATOM 604 C C . GLY A 1 82 ? 27.219 10.068 -19.638 1.00 79.44 82 GLY A C 1
ATOM 605 O O . GLY A 1 82 ? 27.528 10.551 -18.552 1.00 79.44 82 GLY A O 1
ATOM 606 N N . TRP A 1 83 ? 25.973 9.693 -19.939 1.00 68.25 83 TRP A N 1
ATOM 607 C CA . TRP A 1 83 ? 24.805 9.854 -19.067 1.00 68.25 83 TRP A CA 1
ATOM 608 C C . TRP A 1 83 ? 24.215 8.519 -18.588 1.00 68.25 83 TRP A C 1
ATOM 610 O O . TRP A 1 83 ? 23.333 8.534 -17.729 1.00 68.25 83 TRP A O 1
ATOM 620 N N . MET A 1 84 ? 24.666 7.396 -19.159 1.00 64.31 84 MET A N 1
ATOM 621 C CA . MET A 1 84 ? 24.321 6.026 -18.757 1.00 64.31 84 MET A CA 1
ATOM 622 C C . MET A 1 84 ? 25.359 5.469 -17.789 1.00 64.31 84 MET A C 1
ATOM 624 O O . MET A 1 84 ? 24.937 4.767 -16.845 1.00 64.31 84 MET A O 1
#

pLDDT: mean 85.0, std 11.22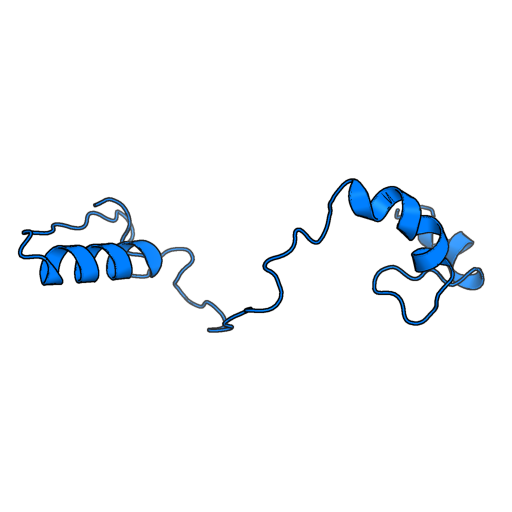, range [57.91, 98.56]

Mean predicted aligned error: 11.33 Å

InterPro domains:
  IPR006076 FAD dependent oxidoreductase [PF01266] (2-45)
  IPR036188 FAD/NAD(P)-binding domain superfamily [G3DSA:3.50.50.60] (1-65)

Sequence (84 aa):
MIGAGIIGLSIGLKLQQQGYQVTIFDPNGVGNGCSKGNAGHIATEQIFPLATPALLPQLPKMLLDPKSPVSIRWQDIPNTIGWM

Radius of gyration: 21.88 Å; Cα contacts (8 Å, |Δi|>4): 60; chains: 1; bounding box: 45×26×51 Å

Foldseek 3Di:
DEDQAPVQVVVQVVCVVVVDDDDYDYPCDHCRPPSPPDPPDDCPPPPDPPDDPVCVVVVVVQCPDPPHPNHDDPVCCVVCVVVD

Secondary structure (DSSP, 8-state):
-B--SHHHHHHHHHHHHTT-----B-TT-TT-STTTT------TTTTS-SS-GGGTTTHHHHHH-TTSTT---TTTHHHHTTT-

Solvent-accessible surface area (backbone atoms only — not comparable to full-atom values): 5371 Å² total; per-residue (Å²): 87,78,41,35,28,65,68,36,49,52,52,44,52,55,41,40,77,72,71,44,91,73,61,74,48,43,98,77,42,79,32,60,54,84,52,46,90,54,89,80,76,80,72,81,81,68,78,60,72,91,79,48,81,86,45,60,83,47,44,72,60,28,28,71,32,87,86,36,99,60,46,54,59,81,87,48,44,86,78,44,62,88,78,111

Organism: Vibrio parahaemoly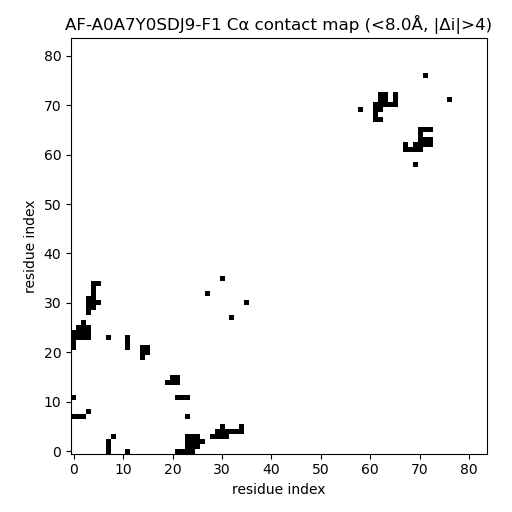ticus (NCBI:txid670)